Protein AF-A0A023X0Q9-F1 (afdb_monomer_lite)

Structure (mmCIF, N/CA/C/O backbone):
data_AF-A0A023X0Q9-F1
#
_entry.id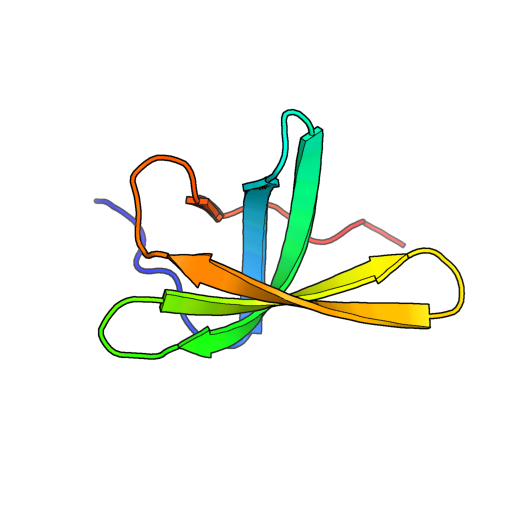   AF-A0A023X0Q9-F1
#
loop_
_atom_site.group_PDB
_atom_site.id
_atom_site.type_symbol
_atom_site.label_atom_id
_atom_site.label_alt_id
_atom_site.label_comp_id
_atom_site.label_asym_id
_atom_site.label_entity_id
_atom_site.label_seq_id
_atom_site.pdbx_PDB_ins_code
_atom_site.Cartn_x
_atom_site.Cartn_y
_atom_site.Cartn_z
_atom_site.occupancy
_atom_site.B_iso_or_equiv
_atom_site.auth_seq_id
_atom_site.auth_comp_id
_atom_site.auth_asym_id
_atom_site.auth_atom_id
_atom_site.pdbx_PDB_model_num
ATOM 1 N N . MET A 1 1 ? -1.954 -9.452 18.557 1.00 42.41 1 MET A N 1
ATOM 2 C CA . MET A 1 1 ? -1.941 -8.006 18.269 1.00 42.41 1 MET A CA 1
ATOM 3 C C . MET A 1 1 ? -1.979 -7.877 16.762 1.00 42.41 1 MET A C 1
ATOM 5 O O . MET A 1 1 ? -1.060 -8.361 16.119 1.00 42.41 1 MET A O 1
ATOM 9 N N . SER A 1 2 ? -3.069 -7.372 16.191 1.00 55.59 2 SER A N 1
ATOM 10 C CA . SER A 1 2 ? -3.095 -7.041 14.765 1.00 55.59 2 SER A CA 1
ATOM 11 C C . SER A 1 2 ? -2.223 -5.803 14.618 1.00 55.59 2 SER A C 1
ATOM 13 O O . SER A 1 2 ? -2.601 -4.752 15.125 1.00 55.59 2 SER A O 1
ATOM 15 N N . GLU A 1 3 ? -1.021 -5.937 14.065 1.00 65.31 3 GLU A N 1
ATOM 16 C CA . GLU A 1 3 ? -0.182 -4.771 13.813 1.00 65.31 3 GLU A CA 1
ATOM 17 C C . GLU A 1 3 ? -0.943 -3.789 12.928 1.00 65.31 3 GLU A C 1
ATOM 19 O O . GLU A 1 3 ? -1.344 -4.119 11.811 1.00 65.31 3 GLU A O 1
ATOM 24 N N . GLU A 1 4 ? -1.168 -2.588 13.450 1.00 81.69 4 GLU A N 1
ATOM 25 C CA . GLU A 1 4 ? -1.794 -1.520 12.693 1.00 81.69 4 GLU A CA 1
ATOM 26 C C . GLU A 1 4 ? -0.860 -1.118 11.545 1.00 81.69 4 GLU A C 1
ATOM 28 O O . GLU A 1 4 ? 0.333 -0.864 11.747 1.00 81.69 4 GLU A O 1
ATOM 33 N N . ILE A 1 5 ? -1.403 -1.135 10.329 1.00 87.50 5 ILE A N 1
ATOM 34 C CA . ILE A 1 5 ? -0.723 -0.682 9.118 1.00 87.50 5 ILE A CA 1
ATOM 35 C C . ILE A 1 5 ? -0.758 0.844 9.110 1.00 87.50 5 ILE A C 1
ATOM 37 O O . ILE A 1 5 ? -1.838 1.441 9.138 1.00 87.50 5 ILE A O 1
ATOM 41 N N . LYS A 1 6 ? 0.418 1.463 9.031 1.00 90.25 6 LYS A N 1
ATOM 42 C CA . LYS A 1 6 ? 0.601 2.918 8.988 1.00 90.25 6 LYS A CA 1
ATOM 43 C C . LYS A 1 6 ? 1.320 3.346 7.713 1.00 90.25 6 LYS A C 1
ATOM 45 O O . LYS A 1 6 ? 1.936 2.546 7.013 1.00 90.25 6 LYS A O 1
ATOM 50 N N . THR A 1 7 ? 1.274 4.644 7.432 1.00 91.88 7 THR A N 1
ATOM 51 C CA . THR A 1 7 ? 2.071 5.245 6.361 1.00 91.88 7 THR A CA 1
ATOM 52 C C . THR A 1 7 ? 3.550 4.903 6.542 1.00 91.88 7 THR A C 1
ATOM 54 O O . THR A 1 7 ? 4.102 5.034 7.634 1.00 91.88 7 THR A O 1
ATOM 57 N N . GLY A 1 8 ? 4.191 4.473 5.461 1.00 90.62 8 GLY A N 1
ATOM 58 C CA . GLY A 1 8 ? 5.578 4.037 5.417 1.00 90.62 8 GLY A CA 1
ATOM 59 C C . GLY A 1 8 ? 5.768 2.526 5.527 1.00 90.62 8 GLY A C 1
ATOM 60 O O . GLY A 1 8 ? 6.821 2.066 5.088 1.00 90.62 8 GLY A O 1
ATOM 61 N N . ASP A 1 9 ? 4.785 1.775 6.044 1.00 91.75 9 ASP A N 1
ATOM 62 C CA . ASP A 1 9 ? 4.847 0.310 6.086 1.00 91.75 9 ASP A CA 1
ATOM 63 C C . ASP A 1 9 ? 4.803 -0.278 4.673 1.00 91.75 9 ASP A C 1
ATOM 65 O O . ASP A 1 9 ? 4.133 0.243 3.776 1.00 91.75 9 ASP A O 1
ATOM 69 N N . TRP A 1 10 ? 5.485 -1.405 4.499 1.00 92.56 10 TRP A N 1
ATOM 70 C CA . TRP A 1 10 ? 5.333 -2.239 3.319 1.00 92.56 10 TRP A CA 1
ATOM 71 C C . TRP A 1 10 ? 4.223 -3.258 3.560 1.00 92.56 10 TRP A C 1
ATOM 73 O O . TRP A 1 10 ? 4.129 -3.869 4.629 1.00 92.56 10 TRP A O 1
ATOM 83 N N . VAL A 1 11 ? 3.333 -3.408 2.587 1.00 92.69 11 VAL A N 1
ATOM 84 C CA . VAL A 1 11 ? 2.166 -4.278 2.692 1.00 92.69 11 VAL A CA 1
ATOM 85 C C . VAL A 1 11 ? 2.010 -5.140 1.457 1.00 92.69 11 VAL A C 1
ATOM 87 O O . VAL A 1 11 ? 2.240 -4.704 0.332 1.00 92.69 11 VAL A O 1
ATOM 90 N N . SER A 1 12 ? 1.551 -6.362 1.688 1.00 91.50 12 SER A N 1
ATOM 91 C CA . SER A 1 12 ? 1.106 -7.301 0.672 1.00 91.50 12 SER A CA 1
ATOM 92 C C . SER A 1 12 ? -0.416 -7.375 0.689 1.00 91.50 12 SER A C 1
ATOM 94 O O . SER A 1 12 ? -1.044 -7.507 1.747 1.00 91.50 12 SER A O 1
ATOM 96 N N . PHE A 1 13 ? -1.029 -7.265 -0.484 1.00 90.44 13 PHE A N 1
ATOM 97 C CA . PHE A 1 13 ? -2.474 -7.289 -0.647 1.00 90.44 13 PHE A CA 1
ATOM 98 C C . PHE A 1 13 ? -2.885 -7.994 -1.936 1.00 90.44 13 PHE A C 1
ATOM 100 O O . PHE A 1 13 ? -2.189 -7.974 -2.949 1.00 90.44 13 PHE A O 1
ATOM 107 N N . LYS A 1 14 ? -4.063 -8.622 -1.920 1.00 87.62 14 LYS A N 1
ATOM 108 C CA . L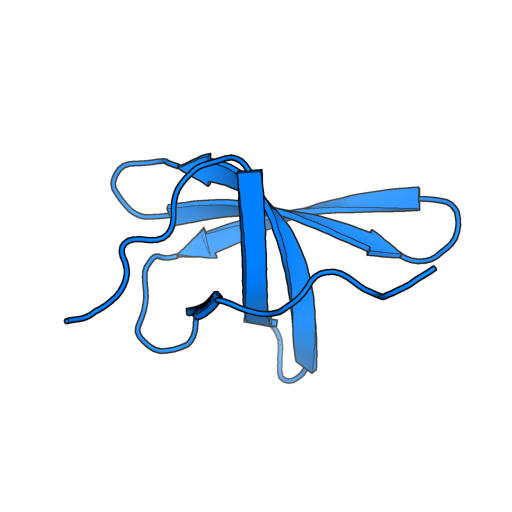YS A 1 14 ? -4.609 -9.291 -3.105 1.00 87.62 14 LYS A CA 1
ATOM 109 C C . LYS A 1 14 ? -5.540 -8.354 -3.871 1.00 87.62 14 LYS A C 1
ATOM 111 O O . LYS A 1 14 ? -6.595 -7.994 -3.351 1.00 87.62 14 LYS A O 1
ATOM 116 N N . SER A 1 15 ? -5.186 -8.028 -5.113 1.00 81.88 15 SER A N 1
ATOM 117 C CA . SER A 1 15 ? -5.974 -7.189 -6.024 1.00 81.88 15 SER A CA 1
ATOM 118 C C . SER A 1 15 ? -6.156 -7.894 -7.370 1.00 81.88 15 SER A C 1
ATOM 120 O O . SER A 1 15 ? -5.216 -8.487 -7.890 1.00 81.88 15 SER A O 1
ATOM 122 N N . PHE A 1 16 ? -7.382 -7.905 -7.904 1.00 77.12 16 PHE A N 1
ATOM 123 C CA . PHE A 1 16 ? -7.735 -8.565 -9.177 1.00 77.12 16 PHE A CA 1
ATOM 124 C C . PHE A 1 16 ? -7.228 -10.016 -9.340 1.00 77.12 16 PHE A C 1
ATOM 126 O O . PHE A 1 16 ? -6.936 -10.469 -10.440 1.00 77.12 16 PHE A O 1
ATOM 133 N N . GLY A 1 17 ? -7.132 -10.772 -8.241 1.00 81.25 17 GLY A N 1
ATOM 134 C CA . GLY A 1 17 ? -6.663 -12.164 -8.257 1.00 81.25 17 GLY A CA 1
ATOM 135 C C . GLY A 1 17 ? -5.150 -12.341 -8.088 1.00 81.25 17 GLY A C 1
ATOM 136 O O . GLY A 1 17 ? -4.728 -13.453 -7.773 1.00 81.25 17 GLY A O 1
ATOM 137 N N . PHE A 1 18 ? -4.368 -11.264 -8.162 1.00 84.00 18 PHE A N 1
ATOM 138 C CA . PHE A 1 18 ? -2.914 -11.262 -7.998 1.00 84.00 18 PHE A CA 1
ATOM 139 C C . PHE A 1 18 ? -2.501 -10.690 -6.639 1.00 84.00 18 PHE A C 1
ATOM 141 O O . PHE A 1 18 ? -3.162 -9.804 -6.091 1.00 84.00 18 PHE A O 1
ATOM 148 N N . THR A 1 19 ? -1.411 -11.209 -6.079 1.00 88.69 19 THR A N 1
ATOM 149 C CA . THR A 1 19 ? -0.764 -10.615 -4.904 1.00 88.69 19 THR A CA 1
ATOM 150 C C . THR A 1 19 ? 0.104 -9.457 -5.378 1.00 88.69 19 THR A C 1
ATOM 152 O O . THR A 1 19 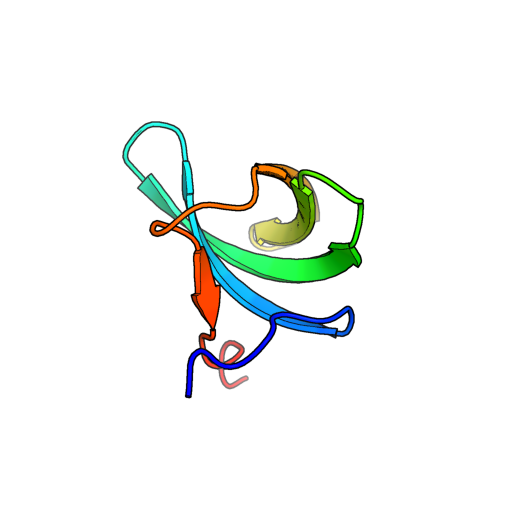? 0.932 -9.641 -6.263 1.00 88.69 19 THR A O 1
ATOM 155 N N . ASN A 1 20 ? -0.121 -8.275 -4.817 1.00 90.06 20 ASN A N 1
ATOM 156 C CA . ASN A 1 20 ? 0.660 -7.071 -5.059 1.00 90.06 20 ASN A CA 1
ATOM 157 C C . ASN A 1 20 ? 1.305 -6.650 -3.745 1.00 90.06 20 ASN A C 1
ATOM 159 O O . ASN A 1 20 ? 0.726 -6.846 -2.675 1.00 90.06 20 ASN A O 1
ATOM 163 N N . GLU A 1 21 ? 2.486 -6.061 -3.835 1.00 91.94 21 GLU A N 1
ATOM 164 C CA . GLU A 1 21 ? 3.253 -5.616 -2.680 1.00 91.94 21 GLU A CA 1
ATOM 165 C C . GLU A 1 21 ? 3.702 -4.186 -2.915 1.00 91.94 21 GLU A C 1
ATOM 167 O O . G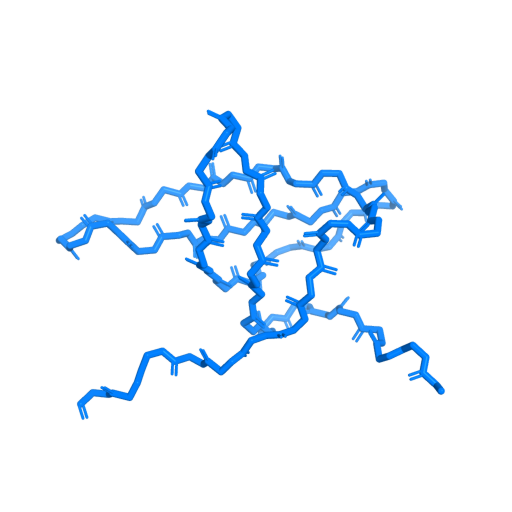LU A 1 21 ? 4.086 -3.822 -4.024 1.00 91.94 21 GLU A O 1
ATOM 172 N N . GLY A 1 22 ? 3.617 -3.356 -1.887 1.00 92.69 22 GLY A N 1
ATOM 173 C CA . GLY A 1 22 ? 3.959 -1.955 -2.032 1.00 92.69 22 GLY A CA 1
ATOM 174 C C . GLY A 1 22 ? 3.995 -1.213 -0.715 1.00 92.69 22 GLY A C 1
ATOM 175 O O . GLY A 1 22 ? 3.662 -1.745 0.344 1.00 92.69 22 GLY A O 1
ATOM 176 N N . ARG A 1 23 ? 4.388 0.053 -0.795 1.00 94.00 23 ARG A N 1
ATOM 177 C CA . ARG A 1 23 ? 4.521 0.937 0.355 1.00 94.00 23 ARG A CA 1
ATOM 178 C C . ARG A 1 23 ? 3.248 1.719 0.597 1.00 94.00 23 ARG A C 1
ATOM 180 O O . ARG A 1 23 ? 2.753 2.395 -0.296 1.00 94.00 23 ARG A O 1
ATOM 187 N N . VAL A 1 24 ? 2.745 1.721 1.821 1.00 93.75 24 VAL A N 1
ATOM 188 C CA . VAL A 1 24 ? 1.628 2.590 2.196 1.00 93.75 24 VAL A CA 1
ATOM 189 C C . VAL A 1 24 ? 2.109 4.037 2.187 1.00 93.75 24 VAL A C 1
ATOM 191 O O . VAL A 1 24 ? 2.953 4.423 2.993 1.00 93.75 24 VAL A O 1
ATOM 194 N N . VAL A 1 25 ? 1.568 4.853 1.290 1.00 94.69 25 VAL A N 1
ATOM 195 C CA . VAL A 1 25 ? 1.882 6.288 1.200 1.00 94.69 25 VAL A CA 1
ATOM 196 C C . VAL A 1 25 ? 0.824 7.153 1.874 1.00 94.69 25 VAL A C 1
ATOM 198 O O . VAL A 1 25 ? 1.107 8.283 2.266 1.00 94.69 25 VAL A O 1
ATOM 201 N N . LYS A 1 26 ? -0.384 6.614 2.067 1.00 93.19 26 LYS A N 1
ATOM 202 C CA . LYS A 1 26 ? -1.475 7.293 2.765 1.00 93.19 26 LYS A CA 1
ATOM 203 C C . LYS A 1 26 ? -2.391 6.281 3.445 1.00 93.19 26 LYS A C 1
ATOM 205 O O . LYS A 1 26 ? -2.647 5.207 2.907 1.00 93.19 26 LYS A O 1
ATOM 210 N N . VAL A 1 27 ? -2.906 6.645 4.614 1.00 91.12 27 VAL A N 1
ATOM 211 C CA . VAL A 1 27 ? -3.950 5.895 5.318 1.00 91.12 27 VAL A CA 1
ATOM 212 C C . VAL A 1 27 ? -5.187 6.778 5.390 1.00 91.12 27 VAL A C 1
ATOM 214 O O . VAL A 1 27 ? -5.128 7.877 5.936 1.00 91.12 27 VAL A O 1
ATOM 217 N N . GLU A 1 28 ? -6.294 6.303 4.835 1.00 89.69 28 GLU A N 1
ATOM 218 C CA . GLU A 1 28 ? -7.609 6.939 4.927 1.00 89.69 28 GLU A CA 1
ATOM 219 C C . GLU A 1 28 ? -8.503 6.142 5.879 1.00 89.69 28 GLU A C 1
ATOM 221 O O . GLU A 1 28 ? -8.129 5.061 6.329 1.00 89.69 28 GLU A O 1
ATOM 226 N N . ASP A 1 29 ? -9.676 6.659 6.245 1.00 84.56 29 ASP A N 1
ATOM 227 C CA . ASP A 1 29 ? -10.517 6.034 7.276 1.00 84.56 29 ASP A CA 1
ATOM 228 C C . ASP A 1 29 ? -10.955 4.606 6.878 1.00 84.56 29 ASP A C 1
ATOM 230 O O . ASP A 1 29 ? -10.937 3.694 7.707 1.00 84.56 29 ASP A O 1
ATOM 234 N N . GLY A 1 30 ? -11.177 4.367 5.578 1.00 85.44 30 GLY A N 1
ATOM 235 C CA . GLY A 1 30 ? -11.618 3.082 5.017 1.00 85.44 30 GLY A CA 1
ATOM 236 C C . GLY A 1 30 ? -10.643 2.377 4.065 1.00 85.44 30 GLY A C 1
ATOM 237 O O . GLY A 1 30 ? -10.908 1.239 3.671 1.00 85.44 30 GLY A O 1
ATOM 238 N N . SER A 1 31 ? -9.517 2.993 3.705 1.00 91.56 31 SER A N 1
ATOM 239 C CA . SER A 1 31 ? -8.562 2.428 2.743 1.00 91.56 31 SER A CA 1
ATOM 240 C C . SER A 1 31 ? -7.113 2.843 3.012 1.00 91.56 31 SER A C 1
ATOM 242 O O . SER A 1 31 ? -6.822 3.699 3.848 1.00 91.56 31 SER A O 1
ATOM 244 N N . TYR A 1 32 ? -6.189 2.171 2.336 1.00 91.50 32 TYR A N 1
ATOM 245 C CA . TYR A 1 32 ? -4.766 2.466 2.291 1.00 91.50 32 TYR A CA 1
ATOM 246 C C . TYR A 1 32 ? -4.402 2.812 0.852 1.00 91.50 32 TYR A C 1
ATOM 248 O O . TYR A 1 32 ? -4.617 1.991 -0.037 1.00 91.50 32 TYR A O 1
ATOM 256 N N . SER A 1 33 ? -3.795 3.970 0.612 1.00 93.62 33 SER A N 1
ATOM 257 C CA . SER A 1 33 ? -3.173 4.232 -0.683 1.00 93.62 33 SER A CA 1
ATOM 258 C C . SER A 1 33 ? -1.765 3.648 -0.660 1.00 93.62 33 SER A C 1
ATOM 260 O O . SER A 1 33 ? -0.920 4.055 0.145 1.00 93.62 33 SER A O 1
ATOM 262 N N . VAL A 1 34 ? -1.526 2.666 -1.524 1.00 93.62 34 VAL A N 1
ATOM 263 C CA . VAL A 1 34 ? -0.288 1.891 -1.592 1.00 93.62 34 VAL A CA 1
ATOM 264 C C . VAL A 1 34 ? 0.423 2.180 -2.909 1.00 93.62 34 VAL A C 1
ATOM 266 O O . VAL A 1 34 ? -0.163 2.061 -3.981 1.00 93.62 34 VAL A O 1
ATOM 269 N N . GLU A 1 35 ? 1.691 2.559 -2.824 1.00 94.25 35 GLU A N 1
ATOM 270 C CA . GLU A 1 35 ? 2.610 2.692 -3.946 1.00 94.25 35 GLU A CA 1
ATOM 271 C C . GLU A 1 35 ? 3.241 1.330 -4.247 1.00 94.25 35 GLU A C 1
ATOM 273 O O . GLU A 1 35 ? 4.044 0.813 -3.472 1.00 94.25 35 GLU A O 1
ATOM 278 N N . VAL A 1 36 ? 2.859 0.735 -5.371 1.00 92.25 36 VAL A N 1
ATOM 279 C CA . VAL A 1 36 ? 3.369 -0.552 -5.847 1.00 92.25 36 VAL A CA 1
ATOM 280 C C . VAL A 1 36 ? 4.457 -0.287 -6.889 1.00 92.25 36 VAL A C 1
ATOM 282 O O . VAL A 1 36 ? 4.147 0.251 -7.958 1.00 92.25 36 VAL A O 1
ATOM 285 N N . PRO A 1 37 ? 5.724 -0.648 -6.628 1.00 88.81 37 PRO A N 1
ATOM 286 C CA . PRO A 1 37 ? 6.773 -0.563 -7.635 1.00 88.81 37 PRO A CA 1
ATOM 287 C C . PRO A 1 37 ? 6.558 -1.631 -8.719 1.00 88.81 37 PRO A C 1
ATOM 289 O O . PRO A 1 37 ? 6.427 -2.821 -8.446 1.00 88.81 37 PRO A O 1
ATOM 292 N N . THR A 1 38 ? 6.546 -1.201 -9.976 1.00 86.06 38 THR A N 1
ATOM 293 C CA . THR A 1 38 ? 6.364 -2.027 -11.181 1.00 86.06 38 THR A CA 1
ATOM 294 C C . THR A 1 38 ? 7.556 -1.828 -12.120 1.00 86.06 38 THR A C 1
ATOM 296 O O . THR A 1 38 ? 7.452 -1.256 -13.204 1.00 86.06 38 THR A O 1
ATOM 299 N N . GLY A 1 39 ? 8.739 -2.254 -11.672 1.00 82.06 39 GLY A N 1
ATOM 300 C CA . GLY A 1 39 ? 9.988 -2.048 -12.407 1.00 82.06 39 GLY A CA 1
ATOM 301 C C . GLY A 1 39 ? 10.434 -0.585 -12.361 1.00 82.06 39 GLY A C 1
ATOM 302 O O . GLY A 1 39 ? 10.765 -0.081 -11.295 1.00 82.06 39 GLY A O 1
ATOM 303 N N . ALA A 1 40 ? 10.449 0.098 -13.509 1.00 83.25 40 ALA A N 1
ATOM 304 C CA . ALA A 1 40 ? 10.908 1.490 -13.608 1.00 83.25 40 ALA A CA 1
ATOM 305 C C . ALA A 1 40 ? 9.858 2.533 -13.175 1.00 83.25 40 ALA A C 1
ATOM 307 O O . ALA A 1 40 ? 10.170 3.720 -13.096 1.00 83.25 40 ALA A O 1
ATOM 308 N N . THR A 1 41 ? 8.616 2.114 -12.928 1.00 89.50 41 THR A N 1
ATOM 309 C CA . THR A 1 41 ? 7.510 3.002 -12.547 1.00 89.50 41 THR A CA 1
ATOM 310 C C . THR A 1 41 ? 6.816 2.513 -11.291 1.00 89.50 41 THR A C 1
ATOM 312 O O . THR A 1 41 ? 6.729 1.309 -11.059 1.00 89.50 41 THR A O 1
ATOM 315 N N . SER A 1 42 ? 6.237 3.434 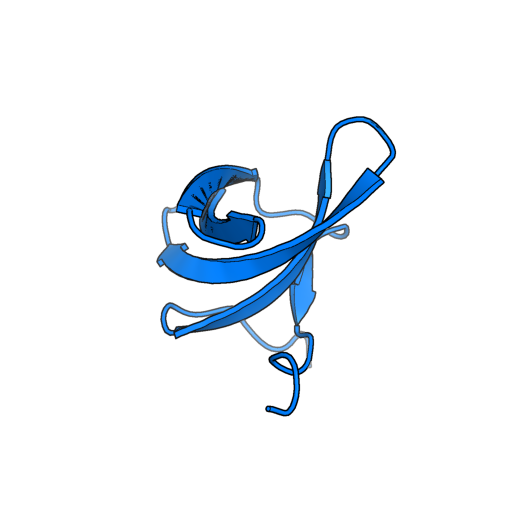-10.528 1.00 90.56 42 SER A N 1
ATOM 316 C CA . SER A 1 42 ? 5.349 3.112 -9.411 1.00 90.56 42 SER A CA 1
ATOM 317 C C . SER A 1 42 ? 3.898 3.381 -9.794 1.00 90.56 42 SER A C 1
ATOM 319 O O . SER A 1 42 ? 3.603 4.368 -10.471 1.00 90.56 42 SER A O 1
ATOM 321 N N . VAL A 1 43 ? 2.988 2.516 -9.351 1.00 91.69 43 VAL A N 1
ATOM 322 C CA . VAL A 1 43 ? 1.541 2.719 -9.485 1.00 91.69 43 VAL A CA 1
ATOM 323 C C . VAL A 1 43 ? 0.916 2.898 -8.109 1.00 91.69 43 VAL A C 1
ATOM 325 O O . VAL A 1 43 ? 1.310 2.241 -7.150 1.00 91.69 43 VAL A O 1
ATOM 328 N N . TYR A 1 44 ? -0.072 3.780 -8.009 1.00 91.81 44 TYR A N 1
ATOM 329 C CA . TYR A 1 44 ? -0.810 4.003 -6.769 1.00 91.81 44 TYR A CA 1
ATOM 330 C C . TYR A 1 44 ? -2.118 3.226 -6.810 1.00 91.81 44 TYR A C 1
ATOM 332 O O . TYR A 1 44 ? -2.910 3.372 -7.742 1.00 91.81 44 TYR A O 1
ATOM 340 N N . VAL A 1 45 ? -2.336 2.397 -5.795 1.00 90.62 45 VAL A N 1
ATOM 341 C CA . VAL A 1 45 ? -3.526 1.561 -5.666 1.00 90.62 45 VAL A CA 1
ATOM 342 C C . VAL A 1 45 ? -4.206 1.885 -4.351 1.00 90.62 45 VAL A C 1
ATOM 344 O O . VAL A 1 45 ? -3.573 1.848 -3.298 1.00 90.62 45 VAL A O 1
ATOM 347 N N . ASP A 1 46 ? -5.501 2.179 -4.409 1.00 91.44 46 ASP A N 1
ATOM 348 C CA . ASP A 1 46 ? -6.305 2.338 -3.206 1.00 91.44 46 ASP A CA 1
ATOM 349 C C . ASP A 1 46 ? -6.840 0.975 -2.761 1.00 91.44 46 ASP A C 1
ATOM 351 O O . ASP A 1 46 ? -7.561 0.286 -3.490 1.00 91.44 46 ASP A O 1
ATOM 355 N N . VAL A 1 47 ? -6.407 0.541 -1.582 1.00 88.44 47 VAL A N 1
ATOM 356 C CA . VAL A 1 47 ? -6.665 -0.789 -1.045 1.00 88.44 47 VAL A CA 1
ATOM 357 C C . VAL A 1 47 ? -7.604 -0.652 0.148 1.00 88.44 47 VAL A C 1
ATOM 359 O O . VAL A 1 47 ? -7.197 -0.118 1.179 1.00 88.44 47 VAL A O 1
ATOM 362 N N . PRO A 1 48 ? -8.851 -1.141 0.072 1.00 89.25 48 PRO A N 1
ATOM 363 C CA . PRO A 1 48 ? -9.771 -1.059 1.197 1.00 89.25 48 PRO A CA 1
ATOM 364 C C . PRO A 1 48 ? -9.201 -1.803 2.406 1.00 89.25 48 PRO A C 1
ATOM 366 O O . PRO A 1 48 ? -8.657 -2.907 2.275 1.00 89.25 48 PRO A O 1
ATOM 369 N N . LYS A 1 49 ? -9.354 -1.209 3.594 1.00 85.25 49 LYS A N 1
ATOM 370 C CA . LYS A 1 49 ? -8.961 -1.846 4.851 1.00 85.25 49 LYS A CA 1
ATOM 371 C C . LYS A 1 49 ? -9.725 -3.155 4.976 1.00 85.25 49 LYS A C 1
ATOM 373 O O . LYS A 1 49 ? -10.950 -3.180 5.060 1.00 85.25 49 LYS A O 1
ATOM 378 N N . GLY A 1 50 ? -9.005 -4.265 4.955 1.00 76.62 50 GLY A N 1
ATOM 379 C CA . GLY A 1 50 ? -9.623 -5.578 4.980 1.00 76.62 50 GLY A CA 1
ATOM 380 C C . GLY A 1 50 ? -8.634 -6.666 5.365 1.00 76.62 50 GLY A C 1
ATOM 381 O O . GLY A 1 50 ? -7.423 -6.456 5.306 1.00 76.62 50 GLY A O 1
ATOM 382 N N . PRO A 1 51 ? -9.127 -7.873 5.690 1.00 69.62 51 PRO A N 1
ATOM 383 C CA . PRO A 1 51 ? -8.302 -8.988 6.173 1.00 69.62 51 PRO A CA 1
ATOM 384 C C . PRO A 1 51 ? -7.288 -9.511 5.138 1.00 69.62 51 PRO A C 1
ATOM 386 O O . PRO A 1 51 ? -6.510 -10.422 5.422 1.00 69.62 51 PRO A O 1
ATOM 389 N N . LYS A 1 52 ? -7.328 -8.971 3.917 1.00 80.00 52 LYS A N 1
ATOM 390 C CA . LYS A 1 52 ? -6.463 -9.330 2.793 1.00 80.00 52 LYS A CA 1
ATOM 391 C C . LYS A 1 52 ? -5.216 -8.452 2.691 1.00 80.00 52 LYS A C 1
ATOM 393 O O . LYS A 1 52 ? -4.386 -8.755 1.842 1.00 80.00 52 LYS A O 1
ATOM 398 N N . VAL A 1 53 ? -5.100 -7.399 3.503 1.00 87.69 53 VAL A N 1
ATOM 399 C CA . VAL A 1 53 ? -3.901 -6.556 3.585 1.00 87.69 53 VAL A CA 1
ATOM 400 C C . VAL A 1 53 ? -3.078 -7.017 4.776 1.00 87.69 53 VAL A C 1
ATOM 402 O O . VAL A 1 53 ? -3.596 -7.134 5.887 1.00 87.69 53 VAL A O 1
ATOM 405 N N . ARG A 1 54 ? -1.807 -7.324 4.544 1.00 89.00 54 ARG A N 1
ATOM 406 C CA . ARG A 1 54 ? -0.874 -7.784 5.575 1.00 89.00 54 ARG A CA 1
ATOM 407 C C . ARG A 1 54 ? 0.415 -7.000 5.462 1.00 89.00 54 ARG A C 1
ATOM 409 O O . ARG A 1 54 ? 0.797 -6.632 4.357 1.00 89.00 54 ARG A O 1
ATOM 416 N N . LYS A 1 55 ? 1.094 -6.776 6.584 1.00 88.62 55 LYS A N 1
ATOM 417 C CA . LYS A 1 55 ? 2.468 -6.280 6.537 1.00 88.62 55 LYS A CA 1
ATOM 418 C C . LYS A 1 55 ? 3.352 -7.296 5.828 1.00 88.62 55 LYS A C 1
ATOM 420 O O . LYS A 1 55 ? 3.169 -8.502 5.996 1.00 88.62 55 LYS A O 1
ATOM 425 N N . ALA A 1 56 ? 4.256 -6.777 5.023 1.00 88.12 56 ALA A N 1
ATOM 426 C CA . ALA A 1 56 ? 5.268 -7.533 4.319 1.00 88.12 56 ALA A CA 1
ATOM 427 C C . ALA A 1 56 ? 6.612 -6.842 4.523 1.00 88.12 56 ALA A C 1
ATOM 429 O O . ALA A 1 56 ? 6.668 -5.686 4.946 1.00 88.12 56 ALA A O 1
ATOM 430 N N . ASP A 1 57 ? 7.683 -7.554 4.222 1.00 85.31 57 ASP A N 1
ATOM 431 C CA . ASP A 1 57 ? 9.003 -6.956 4.165 1.00 85.31 57 ASP A CA 1
ATOM 432 C C . ASP A 1 57 ? 9.177 -6.248 2.813 1.00 85.31 57 ASP A C 1
ATOM 434 O O . ASP A 1 57 ? 8.694 -6.746 1.790 1.00 85.31 57 ASP A O 1
ATOM 438 N N . PRO A 1 58 ? 9.831 -5.074 2.778 1.00 82.12 58 PRO A N 1
ATOM 439 C CA . PRO A 1 58 ? 10.212 -4.465 1.515 1.00 82.12 58 PRO A CA 1
ATOM 440 C C . PRO A 1 58 ? 11.167 -5.399 0.754 1.00 82.12 58 PRO A C 1
ATOM 442 O O . PRO A 1 58 ? 11.906 -6.163 1.386 1.00 82.12 58 PRO A O 1
ATOM 445 N N . PRO A 1 5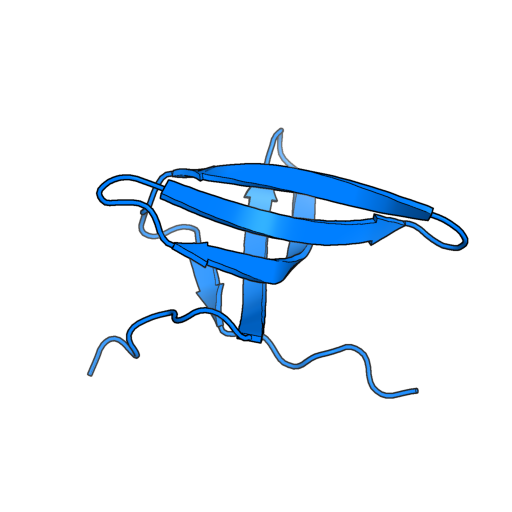9 ? 11.182 -5.347 -0.590 1.00 77.62 59 PRO A N 1
ATOM 446 C CA . PRO A 1 59 ? 12.159 -6.095 -1.370 1.00 77.62 59 PRO A CA 1
ATOM 447 C C . PRO A 1 59 ? 13.568 -5.730 -0.890 1.00 77.62 59 PRO A C 1
ATOM 449 O O . PRO A 1 59 ? 13.908 -4.550 -0.795 1.00 77.62 59 PRO A O 1
ATOM 452 N N . GLN A 1 60 ? 14.359 -6.742 -0.533 1.00 73.50 60 GLN A N 1
ATOM 453 C CA . GLN A 1 60 ? 15.769 -6.549 -0.210 1.00 73.50 60 GLN A CA 1
ATOM 454 C C . GLN A 1 60 ? 16.500 -6.265 -1.528 1.00 73.50 60 GLN A C 1
ATOM 456 O O . GLN A 1 60 ? 16.441 -7.098 -2.434 1.00 73.50 60 GLN A O 1
ATOM 461 N N . GLU A 1 61 ? 17.083 -5.066 -1.648 1.00 55.78 61 GLU A N 1
ATOM 462 C CA . GLU A 1 61 ? 17.965 -4.672 -2.764 1.00 55.78 61 GLU A CA 1
ATOM 463 C C . GLU A 1 61 ? 19.149 -5.632 -2.947 1.00 55.78 61 GLU A C 1
ATOM 465 O O . GLU A 1 61 ? 19.697 -6.113 -1.926 1.00 55.78 61 GLU A O 1
#

Foldseek 3Di:
DQPDDDAQFWKWADDPNDIFIFGFNDDDPFWTFGWTDDDPDTDTDTGGPDPRIHTDDDDDD

Radius of gyration: 10.84 Å; chains: 1; bounding box: 30×20×32 Å

Secondary structure (DSSP, 8-state):
--PPP-TT-EEEEEETTEEEEEEEEEE-SSEEEEEEEETTEEEEEEEESSTTEEE-PPPP-

Organism: Rubrobacter radiotolerans (NCBI:txid42256)

pLDDT: mean 85.66, std 9.99, range [42.41, 94.69]

Sequence (61 aa):
MSEEIKTGDWVSFKSFGFTNEGRVVKVEDGSYSVEVPTGATSVYVDVPKGPKVRKADPPQE